Protein AF-A6WAA8-F1 (afdb_monomer)

Nearest PDB structures (foldseek):
  5yy9-assembly2_B  TM=5.375E-01  e=6.829E-02  Homo sapiens
  6my0-assembly2_B  TM=6.129E-01  e=1.528E-01  Homo sapiens
  7qfz-assembly1_A  TM=5.905E-01  e=2.715E-01  Escherichia fergusonii ATCC 35469
  7qfz-assembly4_G  TM=6.110E-01  e=4.301E-01  Escherichia fergusonii ATCC 35469
  7qfz-assembly4_H  TM=5.873E-01  e=8.096E-01  Escherichia fergusonii ATCC 35469

Sequence (109 aa):
MGLSAALSEWLGERSGTFLMPADPRSGHPHRTSRRRRTRLNADSLSREHLGSRVRITRQYGYGPHSVLGELKRIAHGQETTGLDLNVLGEDLHVEVEADDEVEVLTSGG

Radius of gyration: 24.84 Å; Cα contacts (8 Å, |Δi|>4): 161; chains: 1; bounding box: 45×42×61 Å

Secondary structure (DSSP, 8-state):
-----------------------S-------------EEEEGGG--GGGTTSEEEES--TTS-SPPEEEEEEEEEE-SSEEEEEEEETTEEEEEEEETT-EEEEE----

pLDDT: mean 70.34, std 18.26, range [35.78, 93.44]

Solvent-accessible surface area (backbone atoms only — not comparable to full-atom values): 7080 Å² total; per-residue (Å²): 140,79,84,89,83,80,94,85,77,85,83,86,83,80,82,88,81,88,78,76,83,74,72,89,79,73,79,65,78,78,86,66,94,67,77,90,61,53,73,37,38,40,70,69,64,52,82,87,51,51,72,29,37,35,35,36,72,58,47,88,88,76,58,98,66,62,50,65,25,31,28,71,45,78,45,83,58,96,65,36,24,38,33,35,23,39,38,97,87,41,81,43,80,43,66,31,48,35,79,30,54,30,38,40,46,64,81,74,127

Foldseek 3Di:
DDDDDDDDDDDPDDDDDDDDPPPPPPPPPPPDPDDPWDKDFLLRDDPVLQQWWKWFCDAPPDDRDIDTFGFHDWDDDPFWIWTFGQDPNDTDIGIHGRRGIMITDGPDD

Structure (mmCIF, N/CA/C/O backbone):
data_AF-A6WAA8-F1
#
_entry.id   AF-A6WAA8-F1
#
loop_
_atom_site.group_PDB
_atom_site.id
_atom_site.type_symbol
_atom_site.label_atom_id
_atom_site.label_alt_id
_atom_site.label_comp_id
_atom_site.label_asym_id
_atom_site.label_entity_id
_atom_site.label_seq_id
_atom_site.pdbx_PDB_ins_code
_atom_site.Cartn_x
_atom_site.Cartn_y
_atom_site.Cartn_z
_atom_site.occupancy
_atom_site.B_iso_or_equiv
_atom_site.auth_seq_id
_atom_site.auth_comp_id
_atom_site.auth_asym_id
_atom_site.auth_atom_id
_atom_site.pdbx_PDB_model_num
ATOM 1 N N . MET A 1 1 ? 33.490 -12.103 -44.998 1.00 39.94 1 MET A N 1
ATOM 2 C CA . MET A 1 1 ? 33.738 -11.235 -46.172 1.00 39.94 1 MET A CA 1
ATOM 3 C C . MET A 1 1 ? 32.367 -10.796 -46.681 1.00 39.94 1 MET A C 1
ATOM 5 O O . MET A 1 1 ? 31.595 -11.694 -46.967 1.00 39.94 1 MET A O 1
ATOM 9 N N . GLY A 1 2 ? 31.923 -9.538 -46.737 1.00 51.91 2 GLY A N 1
ATOM 10 C CA . GLY A 1 2 ? 32.384 -8.218 -46.261 1.00 51.91 2 GLY A CA 1
ATOM 11 C C . GLY A 1 2 ? 31.119 -7.392 -45.912 1.00 51.91 2 GLY A C 1
ATOM 12 O O . GLY A 1 2 ? 30.052 -7.681 -46.440 1.00 51.91 2 GLY A O 1
ATOM 13 N N . LEU A 1 3 ? 31.082 -6.601 -44.837 1.00 47.66 3 LEU A N 1
ATOM 14 C CA . LEU A 1 3 ? 31.589 -5.224 -44.697 1.00 47.66 3 LEU A CA 1
ATOM 15 C C . LEU A 1 3 ? 31.055 -4.220 -45.742 1.00 47.66 3 LEU A C 1
ATOM 17 O O . LEU A 1 3 ? 31.475 -4.255 -46.890 1.00 47.66 3 LEU A O 1
ATOM 21 N N . SER A 1 4 ? 30.233 -3.292 -45.228 1.00 51.69 4 SER A N 1
ATOM 22 C CA . SER A 1 4 ? 30.170 -1.840 -45.495 1.00 51.69 4 SER A CA 1
ATOM 23 C C . SER A 1 4 ? 29.903 -1.286 -46.897 1.00 51.69 4 SER A C 1
ATOM 25 O O . SER A 1 4 ? 30.646 -1.554 -47.830 1.00 51.69 4 SER A O 1
ATO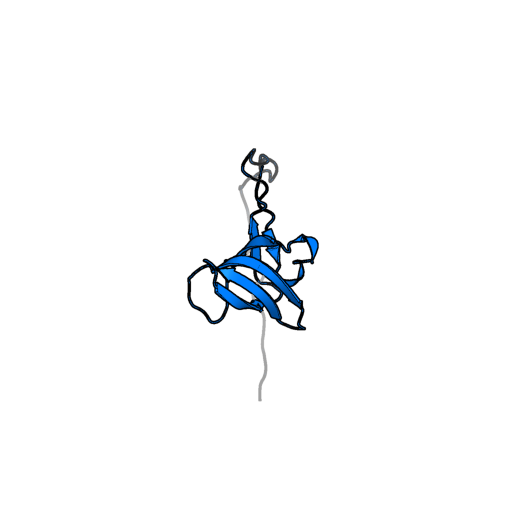M 27 N N . ALA A 1 5 ? 28.964 -0.330 -46.960 1.00 51.97 5 ALA A N 1
ATOM 28 C CA . ALA A 1 5 ? 29.184 1.084 -47.339 1.00 51.97 5 ALA A CA 1
ATOM 29 C C . ALA A 1 5 ? 27.806 1.787 -47.423 1.00 51.97 5 ALA A C 1
ATOM 31 O O . ALA A 1 5 ? 26.924 1.318 -48.128 1.00 51.97 5 ALA A O 1
ATOM 32 N N . ALA A 1 6 ? 27.508 2.750 -46.545 1.00 52.44 6 ALA A N 1
ATOM 33 C CA . ALA A 1 6 ? 27.772 4.192 -46.709 1.00 52.44 6 ALA A CA 1
ATOM 34 C C . ALA A 1 6 ? 26.527 4.910 -47.284 1.00 52.44 6 ALA A C 1
ATOM 36 O O . ALA A 1 6 ? 26.051 4.585 -48.361 1.00 52.44 6 ALA A O 1
ATOM 37 N N . LEU A 1 7 ? 25.868 5.763 -46.491 1.00 59.50 7 LEU A N 1
ATOM 38 C CA . LEU A 1 7 ? 26.078 7.220 -46.528 1.00 59.50 7 LEU A CA 1
ATOM 39 C C . LEU A 1 7 ? 25.890 7.785 -47.938 1.00 59.50 7 LEU A C 1
ATOM 41 O O . LEU A 1 7 ? 26.856 7.865 -48.690 1.00 59.50 7 LEU A O 1
ATOM 45 N N . SER A 1 8 ? 24.681 8.239 -48.264 1.00 47.19 8 SER A N 1
ATOM 46 C CA . SER A 1 8 ? 24.479 9.315 -49.239 1.00 47.19 8 SER A CA 1
ATOM 47 C C . SER A 1 8 ? 23.140 10.012 -48.991 1.00 47.19 8 SER A C 1
ATOM 49 O O . SER A 1 8 ? 22.122 9.357 -48.806 1.00 47.19 8 SER A O 1
ATOM 51 N N . GLU A 1 9 ? 23.208 11.345 -48.989 1.00 47.28 9 GLU A N 1
ATOM 52 C CA . GLU A 1 9 ? 22.102 12.309 -49.107 1.00 47.28 9 GLU A CA 1
ATOM 53 C C . GLU A 1 9 ? 21.496 12.885 -47.814 1.00 47.28 9 GLU A C 1
ATOM 55 O O . GLU A 1 9 ? 20.293 13.035 -47.619 1.00 47.28 9 GLU A O 1
ATOM 60 N N . TRP A 1 10 ? 22.408 13.362 -46.965 1.00 55.66 10 TRP A N 1
ATOM 61 C CA . TRP A 1 10 ? 22.347 14.757 -46.512 1.00 55.66 10 TRP A CA 1
ATOM 62 C C . TRP A 1 10 ? 22.236 15.714 -47.726 1.00 55.66 10 TRP A C 1
ATOM 64 O O . TRP A 1 10 ? 22.849 15.445 -48.754 1.00 55.66 10 TRP A O 1
ATOM 74 N N . LEU A 1 11 ? 21.513 16.833 -47.565 1.00 57.72 11 LEU A N 1
ATOM 75 C CA . LEU A 1 11 ? 21.220 17.919 -48.534 1.00 57.72 11 LEU A CA 1
ATOM 76 C C . LEU A 1 11 ? 19.991 17.777 -49.448 1.00 57.72 11 LEU A C 1
ATOM 78 O O . LEU A 1 11 ? 20.068 17.879 -50.667 1.00 57.72 11 LEU A O 1
ATOM 82 N N . GLY A 1 12 ? 18.817 17.748 -48.821 1.00 51.09 12 GLY A N 1
ATOM 83 C CA . GLY A 1 12 ? 17.607 18.379 -49.363 1.00 51.09 12 GLY A CA 1
ATOM 84 C C . GLY A 1 12 ? 17.348 19.729 -48.688 1.00 51.09 12 GLY A C 1
ATOM 85 O O . GLY A 1 12 ? 16.313 19.937 -48.066 1.00 51.09 12 GLY A O 1
ATOM 86 N N . GLU A 1 13 ? 18.336 20.618 -48.718 1.00 48.00 13 GLU A N 1
ATOM 87 C CA . GLU A 1 13 ? 18.246 21.987 -48.216 1.00 48.00 13 GLU A CA 1
ATOM 88 C C . GLU A 1 13 ? 17.378 22.820 -49.174 1.00 48.00 13 GLU A C 1
ATOM 90 O O . GLU A 1 13 ? 1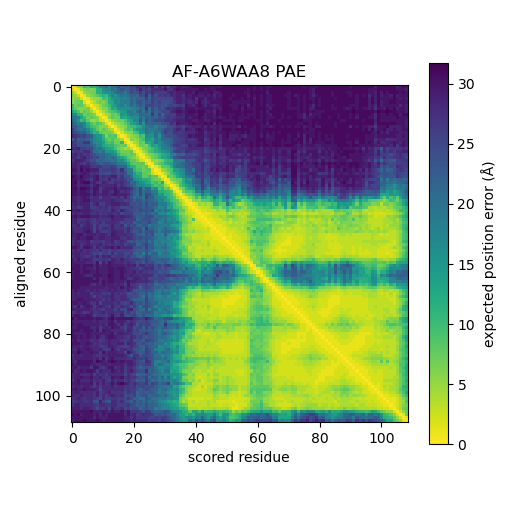7.834 23.118 -50.275 1.00 48.00 13 GLU A O 1
ATOM 95 N N . ARG A 1 14 ? 16.148 23.204 -48.782 1.00 48.66 14 ARG A N 1
ATOM 96 C CA . ARG A 1 14 ? 15.645 24.582 -48.983 1.00 48.66 14 ARG A CA 1
ATOM 97 C C . ARG A 1 14 ? 14.217 24.864 -48.498 1.00 48.66 14 ARG A C 1
ATOM 99 O O . ARG A 1 14 ? 13.262 24.189 -48.858 1.00 48.66 14 ARG A O 1
ATOM 106 N N . SER A 1 15 ? 14.138 26.028 -47.850 1.00 46.78 15 SER A N 1
ATOM 107 C CA . SER A 1 15 ? 13.038 27.004 -47.861 1.00 46.78 15 SER A CA 1
ATOM 108 C C . SER A 1 15 ? 11.823 26.707 -46.983 1.00 46.78 15 SER A C 1
ATOM 110 O O . SER A 1 15 ? 10.944 25.922 -47.314 1.00 46.78 15 SER A O 1
ATOM 112 N N . GLY A 1 16 ? 11.785 27.407 -45.847 1.00 54.41 16 GLY A N 1
ATOM 113 C CA . GLY A 1 16 ? 10.761 27.268 -44.825 1.00 54.41 16 GLY A CA 1
ATOM 114 C C . GLY A 1 16 ? 9.453 28.001 -45.096 1.00 54.41 16 GLY A C 1
ATOM 115 O O . GLY A 1 16 ? 9.305 28.746 -46.058 1.00 54.41 16 GLY A O 1
ATOM 116 N N . THR A 1 17 ? 8.521 27.832 -44.165 1.00 56.91 17 THR A N 1
ATOM 117 C CA . THR A 1 17 ? 7.868 28.926 -43.434 1.00 56.91 17 THR A CA 1
ATOM 118 C C . THR A 1 17 ? 6.963 28.349 -42.347 1.00 56.91 17 THR A C 1
ATOM 120 O O . THR A 1 17 ? 6.300 27.341 -42.547 1.00 56.91 17 THR A O 1
ATOM 123 N N . PHE A 1 18 ? 6.942 29.056 -41.215 1.00 54.31 18 PHE A N 1
ATOM 124 C CA . PHE A 1 18 ? 5.849 29.119 -40.245 1.00 54.31 18 PHE A CA 1
ATOM 125 C C . PHE A 1 18 ? 5.414 27.826 -39.546 1.00 54.31 18 PHE A C 1
ATOM 127 O O . PHE A 1 18 ? 4.501 27.151 -39.995 1.00 54.31 18 PHE A O 1
ATOM 134 N N . LEU A 1 19 ? 5.902 27.632 -38.320 1.00 47.22 19 LEU A N 1
ATOM 135 C CA . LEU A 1 19 ? 4.999 27.512 -37.175 1.00 47.22 19 LEU A CA 1
ATOM 136 C C . LEU A 1 19 ? 5.610 28.291 -36.007 1.00 47.22 19 LEU A C 1
ATOM 138 O O . LEU A 1 19 ? 6.799 28.182 -35.717 1.00 47.22 19 LEU A O 1
ATOM 142 N N . MET A 1 20 ? 4.786 29.151 -35.419 1.00 56.03 20 MET A N 1
ATOM 143 C CA . MET A 1 20 ? 5.085 29.986 -34.260 1.00 56.03 20 MET A CA 1
ATOM 144 C C . MET A 1 20 ? 5.801 29.184 -33.160 1.00 56.03 20 MET A C 1
ATOM 146 O O . MET A 1 20 ? 5.428 28.028 -32.933 1.00 56.03 20 MET A O 1
ATOM 150 N N . PRO A 1 21 ? 6.745 29.773 -32.399 1.00 46.97 21 PRO A N 1
ATOM 151 C CA . PRO A 1 21 ? 6.971 29.283 -31.054 1.00 46.97 21 PRO A CA 1
ATOM 152 C C . PRO A 1 21 ? 5.643 29.469 -30.321 1.00 46.97 21 PRO A C 1
ATOM 154 O O . PRO A 1 21 ? 5.247 30.588 -30.007 1.00 46.97 21 PRO A O 1
ATOM 157 N N . ALA A 1 22 ? 4.907 28.380 -30.109 1.00 53.06 22 ALA A N 1
ATOM 158 C CA . ALA A 1 22 ? 3.934 28.363 -29.039 1.00 53.06 22 ALA A CA 1
ATOM 159 C C . ALA A 1 22 ? 4.738 28.661 -27.772 1.00 53.06 22 ALA A C 1
ATOM 161 O O . ALA A 1 22 ? 5.565 27.847 -27.358 1.00 53.06 22 ALA A O 1
ATOM 162 N N . ASP A 1 23 ? 4.572 29.865 -27.229 1.00 50.72 23 ASP A N 1
ATOM 163 C CA . ASP A 1 23 ? 5.097 30.244 -25.929 1.00 50.72 23 ASP A CA 1
ATOM 164 C C . ASP A 1 23 ? 4.822 29.100 -24.939 1.00 50.72 23 ASP A C 1
ATOM 166 O O . ASP A 1 23 ? 3.657 28.828 -24.638 1.00 50.72 23 ASP A O 1
ATOM 170 N N . PRO A 1 24 ? 5.833 28.422 -24.360 1.00 49.97 24 PRO A N 1
ATOM 171 C CA . PRO A 1 24 ? 5.593 27.388 -23.353 1.00 49.97 24 PRO A CA 1
ATOM 172 C C . PRO A 1 24 ? 5.240 28.009 -21.989 1.00 49.97 24 PRO A C 1
ATOM 174 O O . PRO A 1 24 ? 5.488 27.429 -20.934 1.00 49.97 24 PRO A O 1
ATOM 177 N N . ARG A 1 25 ? 4.691 29.227 -21.977 1.00 53.06 25 ARG A N 1
ATOM 178 C CA . ARG A 1 25 ? 4.453 30.032 -20.779 1.00 53.06 25 ARG A CA 1
ATOM 179 C C . ARG A 1 25 ? 2.993 30.445 -20.654 1.00 53.06 25 ARG A C 1
ATOM 181 O O . ARG A 1 25 ? 2.678 31.615 -20.491 1.00 53.06 25 ARG A O 1
ATOM 188 N N . SER A 1 26 ? 2.104 29.460 -20.638 1.00 54.88 26 SER A N 1
ATOM 189 C CA . SER A 1 26 ? 0.824 29.578 -19.926 1.00 54.88 26 SER A CA 1
ATOM 190 C C . SER A 1 26 ? 0.253 28.213 -19.538 1.00 54.88 26 SER A C 1
ATOM 192 O O . SER A 1 26 ? -0.941 27.950 -19.628 1.00 54.88 26 SER A O 1
ATOM 194 N N . GLY A 1 27 ? 1.094 27.335 -18.992 1.00 43.16 27 GLY A N 1
ATOM 195 C CA . GLY A 1 27 ? 0.583 26.324 -18.074 1.00 43.16 27 GLY A CA 1
ATOM 196 C C . GLY A 1 27 ? 0.184 27.017 -16.776 1.00 43.16 27 GLY A C 1
ATOM 197 O O . GLY A 1 27 ? 0.948 26.989 -15.816 1.00 43.16 27 GLY A O 1
ATOM 198 N N . HIS A 1 28 ? -0.960 27.707 -16.766 1.00 38.09 28 HIS A N 1
ATOM 199 C CA . HIS A 1 28 ? -1.610 28.165 -15.543 1.00 38.09 28 HIS A CA 1
ATOM 200 C C . HIS A 1 28 ? -1.447 27.079 -14.472 1.00 38.09 28 HIS A C 1
ATOM 202 O O . HIS A 1 28 ? -1.830 25.937 -14.745 1.00 38.09 28 HIS A O 1
ATOM 208 N N . PRO A 1 29 ? -0.902 27.377 -13.276 1.00 46.88 29 PRO A N 1
ATOM 209 C CA . PRO A 1 29 ? -0.982 26.426 -12.185 1.00 46.88 29 PRO A CA 1
ATOM 210 C C . PRO A 1 29 ? -2.466 26.142 -12.002 1.00 46.88 29 PRO A C 1
ATOM 212 O O . PRO A 1 29 ? -3.244 27.040 -11.670 1.00 46.88 29 PRO A O 1
ATOM 215 N N . HIS A 1 30 ? -2.867 24.915 -12.322 1.00 42.59 30 HIS A N 1
ATOM 216 C CA . HIS A 1 30 ? -4.225 24.460 -12.137 1.00 42.59 30 HIS A CA 1
ATOM 217 C C . HIS A 1 30 ? -4.516 24.635 -10.650 1.00 42.59 30 HIS A C 1
ATOM 219 O O . HIS A 1 30 ? -4.015 23.893 -9.803 1.00 42.59 30 HIS A O 1
ATOM 225 N N . ARG A 1 31 ? -5.260 25.693 -10.316 1.00 47.25 31 ARG A N 1
ATOM 226 C CA . ARG A 1 31 ? -5.833 25.867 -8.990 1.00 47.25 31 ARG A CA 1
ATOM 227 C C . ARG A 1 31 ? -6.787 24.701 -8.787 1.00 47.25 31 ARG A C 1
ATOM 229 O O . ARG A 1 31 ? -7.960 24.771 -9.131 1.00 47.25 31 ARG A O 1
ATOM 236 N N . THR A 1 32 ? -6.276 23.637 -8.191 1.00 43.22 32 THR A N 1
ATOM 237 C CA . THR A 1 32 ? -7.082 22.623 -7.529 1.00 43.22 32 THR A CA 1
ATOM 238 C C . THR A 1 32 ? -6.778 22.654 -6.050 1.00 43.22 32 THR A C 1
ATOM 240 O O . THR A 1 32 ? -5.880 21.977 -5.564 1.00 43.22 32 THR A O 1
ATOM 243 N N . SER A 1 33 ? -7.593 23.402 -5.315 1.00 49.31 33 SER A N 1
ATOM 244 C CA . SER A 1 33 ? -7.893 23.059 -3.929 1.00 49.31 33 SER A CA 1
ATOM 245 C C . SER A 1 33 ? -8.622 21.707 -3.924 1.00 49.31 33 SER A C 1
ATOM 247 O O . SER A 1 33 ? -9.832 21.666 -4.120 1.00 49.31 33 SER A O 1
ATOM 249 N N . ARG A 1 34 ? -7.912 20.582 -3.773 1.00 46.06 34 ARG A N 1
ATOM 250 C CA . ARG A 1 34 ? -8.507 19.236 -3.620 1.00 46.06 34 ARG A CA 1
ATOM 251 C C . ARG A 1 34 ? -7.544 18.341 -2.838 1.00 46.06 34 ARG A C 1
ATOM 253 O O . ARG A 1 34 ? -6.521 17.970 -3.385 1.00 46.06 34 ARG A O 1
ATOM 260 N N . ARG A 1 35 ? -7.895 18.056 -1.571 1.00 45.81 35 ARG A N 1
ATOM 261 C CA . ARG A 1 35 ? -7.307 17.096 -0.602 1.00 45.81 35 ARG A CA 1
ATOM 262 C C . ARG A 1 35 ? -5.807 16.793 -0.758 1.00 45.81 35 ARG A C 1
ATOM 264 O O . ARG A 1 35 ? -5.417 16.124 -1.704 1.00 45.81 35 ARG A O 1
ATOM 271 N N . ARG A 1 36 ? -5.010 17.167 0.255 1.00 49.44 36 ARG A N 1
ATOM 272 C CA . ARG A 1 36 ? -3.634 16.686 0.497 1.00 49.44 36 ARG A CA 1
ATOM 273 C C . ARG A 1 36 ? -3.583 15.145 0.464 1.00 49.44 36 ARG A C 1
ATOM 275 O O . ARG A 1 36 ? -3.733 14.502 1.491 1.00 49.44 36 ARG A O 1
ATOM 282 N N . ARG A 1 37 ? -3.443 14.554 -0.718 1.00 65.25 37 ARG A N 1
ATOM 283 C CA . ARG A 1 37 ? -3.113 13.143 -0.924 1.00 65.25 37 ARG A CA 1
ATOM 284 C C . ARG A 1 37 ? -1.651 13.128 -1.315 1.00 65.25 37 ARG A C 1
ATOM 286 O O . ARG A 1 37 ? -1.307 13.585 -2.403 1.00 65.25 37 ARG A O 1
ATOM 293 N N . THR A 1 38 ? -0.800 12.703 -0.394 1.00 70.75 38 THR A N 1
ATOM 294 C CA . THR A 1 38 ? 0.629 12.583 -0.662 1.00 70.75 38 THR A CA 1
ATOM 295 C C . THR A 1 38 ? 0.831 11.249 -1.368 1.00 70.75 38 THR A C 1
ATOM 297 O O . THR A 1 38 ? 0.609 10.192 -0.778 1.00 70.75 38 THR A O 1
ATOM 300 N N . ARG A 1 39 ? 1.163 11.307 -2.659 1.00 71.44 39 ARG A N 1
ATOM 301 C CA . ARG A 1 39 ? 1.628 10.139 -3.409 1.00 71.44 39 ARG A CA 1
ATOM 302 C C . ARG A 1 39 ? 3.103 9.959 -3.108 1.00 71.44 39 ARG A C 1
ATOM 304 O O . ARG A 1 39 ? 3.856 10.926 -3.219 1.00 71.44 39 ARG A O 1
ATOM 311 N 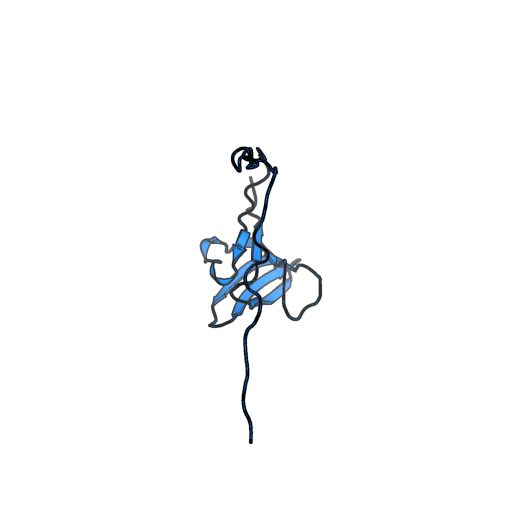N . LEU A 1 40 ? 3.475 8.762 -2.689 1.00 80.62 40 LEU A N 1
ATOM 312 C CA . LEU A 1 40 ? 4.835 8.401 -2.321 1.00 80.62 40 LEU A CA 1
ATOM 313 C C . LEU A 1 40 ? 5.194 7.105 -3.033 1.00 80.62 40 LEU A C 1
ATOM 315 O O . LEU A 1 40 ? 4.320 6.284 -3.292 1.00 80.62 40 LEU A O 1
ATOM 319 N N . ASN A 1 41 ? 6.472 6.917 -3.322 1.00 81.69 41 ASN A N 1
ATOM 320 C CA . ASN A 1 41 ? 6.968 5.607 -3.719 1.00 81.69 41 ASN A CA 1
ATOM 321 C C . ASN A 1 41 ? 6.999 4.681 -2.492 1.00 81.69 41 ASN A C 1
ATOM 323 O O . ASN A 1 41 ? 7.056 5.159 -1.352 1.00 81.69 41 ASN A O 1
ATOM 327 N N . ALA A 1 42 ? 6.960 3.367 -2.705 1.00 79.19 42 ALA A N 1
ATOM 328 C CA . ALA A 1 42 ? 6.987 2.390 -1.621 1.00 79.19 42 ALA A CA 1
ATOM 329 C C . ALA A 1 42 ? 8.259 2.501 -0.761 1.00 79.19 42 ALA A C 1
ATOM 331 O O . ALA A 1 42 ? 8.182 2.427 0.466 1.00 79.19 42 ALA A O 1
ATOM 332 N N . ASP A 1 43 ? 9.409 2.771 -1.383 1.00 82.88 43 ASP A N 1
ATOM 333 C CA . ASP A 1 43 ? 10.685 3.021 -0.696 1.00 82.88 43 ASP A CA 1
ATOM 334 C C . ASP A 1 43 ? 10.680 4.287 0.181 1.00 82.88 43 ASP A C 1
ATOM 336 O O . ASP A 1 43 ? 11.435 4.403 1.146 1.00 82.88 43 ASP A O 1
ATOM 340 N N . SER A 1 44 ? 9.788 5.223 -0.131 1.00 85.00 44 SER A N 1
ATOM 341 C CA . SER A 1 44 ? 9.631 6.502 0.548 1.00 85.00 44 SER A CA 1
ATOM 342 C C . SER A 1 44 ? 8.669 6.405 1.740 1.00 85.00 44 SER A C 1
ATOM 344 O O . SER A 1 44 ? 8.509 7.370 2.493 1.00 85.00 44 SER A O 1
ATOM 346 N N . LEU A 1 45 ? 8.021 5.250 1.945 1.00 82.88 45 LEU A N 1
ATOM 347 C CA . LEU A 1 45 ? 7.174 4.999 3.108 1.00 82.88 45 LEU A CA 1
ATOM 348 C C . LEU A 1 45 ? 8.026 4.870 4.367 1.00 82.88 45 LEU A C 1
ATOM 350 O O . LEU A 1 45 ? 8.695 3.874 4.601 1.00 82.88 45 LEU A O 1
ATOM 354 N N . SER A 1 46 ? 7.944 5.876 5.229 1.00 86.94 46 SER A N 1
ATOM 355 C CA . SER A 1 46 ? 8.586 5.849 6.540 1.00 86.94 46 SER A CA 1
ATOM 356 C C . SER A 1 46 ? 7.618 5.454 7.665 1.00 86.94 46 SER A C 1
ATOM 358 O O . SER A 1 46 ? 6.395 5.412 7.492 1.00 86.94 46 SER A O 1
ATOM 360 N N . ARG A 1 47 ? 8.167 5.244 8.869 1.00 85.69 47 ARG A N 1
ATOM 361 C CA . ARG A 1 47 ? 7.400 4.968 10.096 1.00 85.69 47 ARG A CA 1
ATOM 362 C C . ARG A 1 47 ? 6.369 6.050 10.447 1.00 85.69 47 ARG A C 1
ATOM 364 O O . ARG A 1 47 ? 5.451 5.763 11.207 1.00 85.69 47 ARG A O 1
ATOM 371 N N . GLU A 1 48 ? 6.496 7.265 9.916 1.00 87.75 48 GLU A N 1
ATOM 372 C CA . GLU A 1 48 ? 5.510 8.336 10.130 1.00 87.75 48 GLU A CA 1
ATOM 373 C C . GLU A 1 48 ? 4.141 8.018 9.505 1.00 87.75 48 GLU A C 1
ATOM 375 O O . GLU A 1 48 ? 3.125 8.571 9.915 1.00 87.75 48 GLU A O 1
ATOM 380 N N . HIS A 1 49 ? 4.109 7.098 8.537 1.00 87.75 49 HIS A N 1
ATOM 381 C CA . HIS A 1 49 ? 2.900 6.692 7.828 1.00 87.75 49 HIS A CA 1
ATOM 382 C C . HIS A 1 49 ? 2.177 5.517 8.501 1.00 87.75 49 HIS A C 1
ATOM 384 O O . HIS A 1 49 ? 1.088 5.145 8.063 1.00 87.75 49 HIS A O 1
ATOM 390 N N . LEU A 1 50 ? 2.740 4.928 9.562 1.00 89.31 50 LEU A N 1
ATOM 391 C CA . LEU A 1 50 ? 2.075 3.860 10.312 1.00 89.31 50 LEU A CA 1
ATOM 392 C C . LEU A 1 50 ? 0.760 4.372 10.921 1.00 89.31 50 LEU A C 1
ATOM 394 O O . LEU A 1 50 ? 0.673 5.495 11.411 1.00 89.31 50 LEU A O 1
ATOM 398 N N . GLY A 1 51 ? -0.283 3.551 10.857 1.00 87.88 51 GLY A N 1
ATOM 399 C CA . GLY A 1 51 ? -1.656 3.904 11.218 1.00 87.88 51 GLY A CA 1
ATOM 400 C C . GLY A 1 51 ? -2.399 4.716 10.152 1.00 87.88 51 GLY A C 1
ATOM 401 O O . GLY A 1 51 ? -3.606 4.932 10.274 1.00 87.88 51 GLY A O 1
ATOM 402 N N . SER A 1 52 ? -1.726 5.159 9.084 1.00 88.75 52 SER A N 1
ATOM 403 C CA . SER A 1 52 ? -2.404 5.813 7.963 1.00 88.75 52 SER A CA 1
ATOM 404 C C . SER A 1 52 ? -3.110 4.787 7.089 1.00 88.75 52 SER A C 1
ATOM 406 O O . SER A 1 52 ? -2.646 3.660 6.909 1.00 88.75 52 SER A O 1
ATOM 408 N N . ARG A 1 53 ? -4.225 5.193 6.479 1.00 89.75 53 ARG A N 1
ATOM 409 C CA . ARG A 1 53 ? -4.840 4.394 5.420 1.00 89.75 53 ARG A CA 1
ATOM 410 C C . ARG A 1 53 ? -4.016 4.563 4.154 1.00 89.75 53 ARG A C 1
ATOM 412 O O . ARG A 1 53 ? -3.787 5.687 3.720 1.00 89.75 53 ARG A O 1
ATOM 419 N N . VAL A 1 54 ? -3.596 3.463 3.556 1.00 88.44 54 VAL A N 1
ATOM 420 C CA . VAL A 1 54 ? -2.817 3.456 2.320 1.00 88.44 54 VAL A CA 1
ATOM 421 C C . VAL A 1 54 ? -3.571 2.713 1.238 1.00 88.44 54 VAL A C 1
ATOM 423 O O . VAL A 1 54 ? -4.268 1.729 1.502 1.00 88.44 54 VAL A O 1
ATOM 426 N N . ARG A 1 55 ? -3.454 3.212 0.013 1.00 87.12 55 ARG A N 1
ATOM 427 C CA . ARG A 1 55 ? -3.938 2.542 -1.184 1.00 87.12 55 ARG A CA 1
ATOM 428 C C . ARG A 1 55 ? -2.749 2.214 -2.069 1.00 87.12 55 ARG A C 1
ATOM 430 O O . ARG A 1 55 ? -2.049 3.113 -2.524 1.00 87.12 55 ARG A O 1
ATOM 437 N N . ILE A 1 56 ? -2.594 0.934 -2.361 1.00 83.31 56 ILE A N 1
ATOM 438 C CA . ILE A 1 56 ? -1.608 0.421 -3.305 1.00 83.31 56 ILE A CA 1
ATOM 439 C C . ILE A 1 56 ? -2.287 0.383 -4.676 1.00 83.31 56 ILE A C 1
ATOM 441 O O . ILE A 1 56 ? -3.303 -0.294 -4.854 1.00 83.31 56 ILE A O 1
ATOM 445 N N . THR A 1 57 ? -1.819 1.197 -5.622 1.00 71.31 57 THR A N 1
ATOM 446 C CA . THR A 1 57 ? -2.434 1.357 -6.955 1.00 71.31 57 THR A CA 1
ATOM 447 C C . THR A 1 57 ? -1.874 0.397 -7.994 1.00 71.31 57 THR A C 1
ATOM 449 O O . THR A 1 57 ? -2.568 0.119 -8.975 1.00 71.31 57 THR A O 1
ATOM 452 N N . ARG A 1 58 ? -0.669 -0.129 -7.774 1.00 63.81 58 ARG A N 1
ATOM 453 C CA . ARG A 1 58 ? -0.061 -1.201 -8.559 1.00 63.81 58 ARG A CA 1
ATOM 454 C C . ARG A 1 58 ? 0.558 -2.214 -7.613 1.00 63.81 58 ARG A C 1
ATOM 456 O O . ARG A 1 58 ? 1.219 -1.839 -6.658 1.00 63.81 58 ARG A O 1
ATOM 463 N N . GLN A 1 59 ? 0.267 -3.480 -7.870 1.00 58.41 59 GLN A N 1
ATOM 464 C CA . GLN A 1 59 ? 0.915 -4.600 -7.217 1.00 58.41 59 GLN A CA 1
ATOM 465 C C . GLN A 1 59 ? 1.205 -5.625 -8.307 1.00 58.41 59 GLN A C 1
ATOM 467 O O . GLN A 1 59 ? 0.278 -6.192 -8.899 1.00 58.41 59 GLN A O 1
ATOM 472 N N . TYR A 1 60 ? 2.479 -5.860 -8.597 1.00 53.97 60 TYR A N 1
ATOM 473 C CA . TYR A 1 60 ? 2.864 -7.001 -9.415 1.00 53.97 60 TYR A CA 1
ATOM 474 C C . TYR A 1 60 ? 2.564 -8.285 -8.622 1.00 53.97 60 TYR A C 1
ATOM 476 O O . TYR A 1 60 ? 3.160 -8.544 -7.586 1.00 53.97 60 TYR A O 1
ATOM 484 N N . GLY A 1 61 ? 1.576 -9.069 -9.074 1.00 47.81 61 GLY A N 1
ATOM 485 C CA . GLY A 1 61 ? 1.305 -10.419 -8.551 1.00 47.81 61 GLY A CA 1
ATOM 486 C C . GLY A 1 61 ? -0.116 -10.717 -8.051 1.00 47.81 61 GLY A C 1
ATOM 487 O O . GLY A 1 61 ? -0.480 -11.887 -8.009 1.00 47.81 61 GLY A O 1
ATOM 488 N N . TYR A 1 62 ? -0.953 -9.715 -7.748 1.00 51.34 62 TYR A N 1
ATOM 489 C CA . TYR A 1 62 ? -2.291 -9.934 -7.142 1.00 51.34 62 TYR A CA 1
ATOM 490 C C . TYR A 1 62 ? -3.480 -9.407 -7.972 1.00 51.34 62 TYR A C 1
ATOM 492 O O . TYR A 1 62 ? -4.612 -9.313 -7.495 1.00 51.34 62 TYR A O 1
ATOM 500 N N . GLY A 1 63 ? -3.260 -9.141 -9.261 1.00 51.34 63 GLY A N 1
ATOM 501 C CA . GLY A 1 63 ? -4.313 -8.733 -10.196 1.00 51.34 63 GLY A CA 1
ATOM 502 C C . GLY A 1 63 ? -4.618 -7.226 -10.174 1.00 51.34 63 GLY A C 1
ATOM 503 O O . GLY A 1 63 ? -3.963 -6.458 -9.478 1.00 51.34 63 GLY A O 1
ATOM 504 N N . PRO A 1 64 ? -5.601 -6.759 -10.966 1.00 55.84 64 PRO A N 1
ATOM 505 C CA . PRO A 1 64 ? -5.838 -5.333 -11.238 1.00 55.84 64 PRO A CA 1
ATOM 506 C C . PRO A 1 64 ? -6.488 -4.558 -10.075 1.00 55.84 64 PRO A C 1
ATOM 508 O O . PRO A 1 64 ? -6.950 -3.430 -10.261 1.00 55.84 64 PRO A O 1
ATOM 511 N N . HIS A 1 65 ? -6.592 -5.161 -8.892 1.00 63.47 65 HIS A N 1
ATOM 512 C CA . HIS A 1 65 ? -7.335 -4.602 -7.772 1.00 63.47 65 HIS A CA 1
ATOM 513 C C . HIS A 1 65 ? -6.404 -3.831 -6.843 1.00 63.47 65 HIS A C 1
ATOM 515 O O . HIS A 1 65 ? -5.448 -4.371 -6.302 1.00 63.47 65 HIS A O 1
ATOM 521 N N . SER A 1 66 ? -6.707 -2.550 -6.637 1.00 76.25 66 SER A N 1
ATOM 522 C CA . SER A 1 66 ? -5.993 -1.739 -5.656 1.00 76.25 66 SER A CA 1
ATOM 523 C C . SER A 1 66 ? -6.293 -2.225 -4.239 1.00 76.25 66 SER A C 1
ATOM 525 O O . SER A 1 66 ? -7.466 -2.266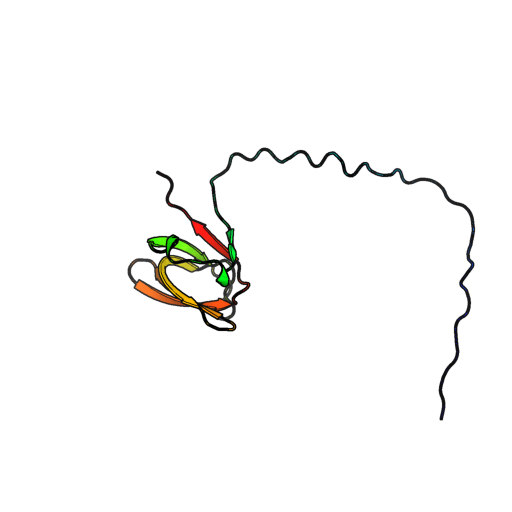 -3.855 1.00 76.25 66 SER A O 1
ATOM 527 N N . VAL A 1 67 ? -5.258 -2.521 -3.454 1.00 82.62 67 VAL A N 1
ATOM 528 C CA . VAL A 1 67 ? -5.395 -2.894 -2.039 1.00 82.62 67 VAL A CA 1
ATOM 529 C C . VAL A 1 67 ? -5.533 -1.625 -1.199 1.00 82.62 67 VAL A C 1
ATOM 531 O O . VAL A 1 67 ? -4.757 -0.682 -1.354 1.00 82.62 67 VAL A O 1
ATOM 534 N N . LEU A 1 68 ? -6.539 -1.582 -0.322 1.00 88.12 68 LEU A N 1
ATOM 535 C CA . LEU A 1 68 ? -6.794 -0.470 0.596 1.00 88.12 68 LEU A CA 1
ATOM 536 C C . LEU A 1 68 ? -6.820 -0.996 2.031 1.00 88.12 68 LEU A C 1
ATOM 538 O O . LEU A 1 68 ? -7.713 -1.764 2.382 1.00 88.12 68 LEU A O 1
ATOM 542 N N . GLY A 1 69 ? -5.903 -0.522 2.869 1.00 91.00 69 GLY A N 1
ATOM 543 C CA . GLY A 1 69 ? -5.797 -0.951 4.264 1.00 91.00 69 GLY A CA 1
ATOM 544 C C . GLY A 1 69 ? -5.151 0.096 5.161 1.00 91.00 69 GLY A C 1
ATOM 545 O O . GLY A 1 69 ? -4.681 1.130 4.692 1.00 91.00 69 GLY A O 1
ATOM 546 N N . GLU A 1 70 ? -5.165 -0.146 6.466 1.00 92.69 70 GLU A N 1
ATOM 547 C CA . GLU A 1 70 ? -4.397 0.633 7.439 1.00 92.69 70 GLU A CA 1
ATOM 548 C C . GLU A 1 70 ? -2.976 0.075 7.540 1.00 92.69 70 GLU A C 1
ATOM 550 O O . GLU A 1 70 ? -2.799 -1.110 7.803 1.00 92.69 70 GLU A O 1
ATOM 555 N N . LEU A 1 71 ? -1.960 0.914 7.358 1.00 91.00 71 LEU A N 1
ATOM 556 C CA . LEU A 1 71 ? -0.566 0.488 7.392 1.00 91.00 71 LEU A CA 1
ATOM 557 C C . LEU A 1 71 ? -0.116 0.187 8.829 1.00 91.00 71 LEU A C 1
ATOM 559 O O . LEU A 1 71 ? -0.049 1.088 9.660 1.00 91.00 71 LEU A O 1
ATOM 563 N N . LYS A 1 72 ? 0.225 -1.065 9.135 1.00 93.44 72 LYS A N 1
ATOM 564 C CA . LYS A 1 72 ? 0.668 -1.509 10.469 1.00 93.44 72 LYS A CA 1
ATOM 565 C C . LYS A 1 72 ? 2.1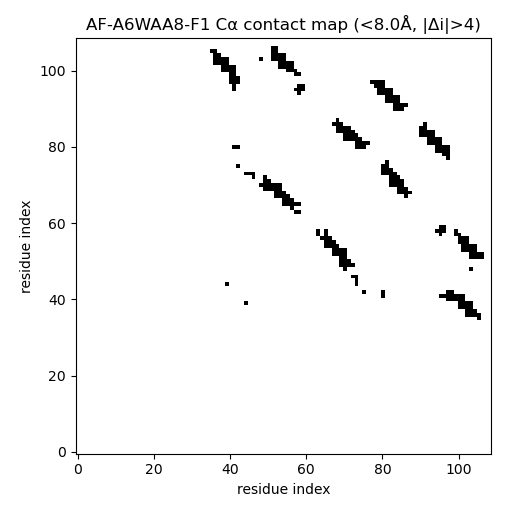81 -1.621 10.586 1.00 93.44 72 LYS A C 1
ATOM 567 O O . LYS A 1 72 ? 2.739 -1.293 11.635 1.00 93.44 72 LYS A O 1
ATOM 572 N N . ARG A 1 73 ? 2.853 -2.079 9.529 1.00 92.44 73 ARG A N 1
ATOM 573 C CA . ARG A 1 73 ? 4.309 -2.272 9.504 1.00 92.44 73 ARG A CA 1
ATOM 574 C C . ARG A 1 73 ? 4.862 -2.062 8.102 1.00 92.44 73 ARG A C 1
ATOM 576 O O . ARG A 1 73 ? 4.160 -2.273 7.119 1.00 92.44 73 ARG A O 1
ATOM 583 N N . ILE A 1 74 ? 6.132 -1.669 8.049 1.00 91.56 74 ILE A N 1
ATOM 584 C CA . ILE A 1 74 ? 6.912 -1.493 6.825 1.00 91.56 74 ILE A CA 1
ATOM 585 C C . ILE A 1 74 ? 8.228 -2.256 6.997 1.00 91.56 74 ILE A C 1
ATOM 587 O O . ILE A 1 74 ? 8.887 -2.123 8.035 1.00 91.56 74 ILE A O 1
ATOM 591 N N . ALA A 1 75 ? 8.604 -3.040 5.994 1.00 90.62 75 ALA A N 1
ATOM 592 C CA . ALA A 1 75 ? 9.871 -3.748 5.904 1.00 90.62 75 ALA A CA 1
ATOM 593 C C . ALA A 1 75 ? 10.523 -3.439 4.551 1.00 90.62 75 ALA A C 1
ATOM 595 O O . ALA A 1 75 ? 10.039 -3.877 3.514 1.00 90.62 75 ALA A O 1
ATOM 596 N N . HIS A 1 76 ? 11.620 -2.682 4.555 1.00 87.81 76 HIS A N 1
ATOM 597 C CA . HIS A 1 76 ? 12.348 -2.365 3.327 1.00 87.81 76 HIS A CA 1
ATOM 598 C C . HIS A 1 76 ? 13.322 -3.493 2.980 1.00 87.81 76 HIS A C 1
ATOM 600 O O . HIS A 1 76 ? 14.220 -3.807 3.766 1.00 87.81 76 HIS A O 1
ATOM 606 N N . GLY A 1 77 ? 13.131 -4.096 1.811 1.00 86.19 77 GLY A N 1
ATOM 607 C CA . GLY A 1 77 ? 14.098 -4.963 1.152 1.00 86.19 77 GLY A CA 1
ATOM 608 C C . GLY A 1 77 ? 14.993 -4.177 0.192 1.00 86.19 77 GLY A C 1
ATOM 609 O O . GLY A 1 77 ? 14.975 -2.948 0.162 1.00 86.19 77 GLY A O 1
ATOM 610 N N . GLN A 1 78 ? 15.809 -4.898 -0.581 1.00 82.06 78 GLN A N 1
ATOM 611 C CA . GLN A 1 78 ? 16.657 -4.283 -1.610 1.00 82.06 78 GLN A CA 1
ATOM 612 C C . GLN A 1 78 ? 15.879 -3.934 -2.884 1.00 82.06 78 GLN A C 1
ATOM 614 O O . GLN A 1 78 ? 16.156 -2.910 -3.496 1.00 82.06 78 GLN A O 1
ATOM 619 N N . GLU A 1 79 ? 14.918 -4.776 -3.266 1.00 85.56 79 GLU A N 1
ATOM 620 C CA . GLU A 1 79 ? 14.136 -4.632 -4.506 1.00 85.56 79 GLU A CA 1
ATOM 621 C C . GLU A 1 79 ? 12.642 -4.413 -4.218 1.00 85.56 79 GLU A C 1
ATOM 623 O O . GLU A 1 79 ? 11.944 -3.746 -4.978 1.00 85.56 79 GLU A O 1
ATOM 628 N N . THR A 1 80 ? 12.157 -4.922 -3.083 1.00 86.38 80 THR A N 1
ATOM 629 C CA . THR A 1 80 ? 10.754 -4.841 -2.674 1.00 86.38 80 THR A CA 1
ATOM 630 C C . THR A 1 80 ? 10.603 -4.190 -1.303 1.00 86.38 80 THR A C 1
ATOM 632 O O . THR A 1 80 ? 11.511 -4.206 -0.471 1.00 86.38 80 THR A O 1
ATOM 635 N N . THR A 1 81 ? 9.431 -3.616 -1.046 1.00 87.69 81 THR A N 1
ATOM 636 C CA . THR A 1 81 ? 9.000 -3.169 0.280 1.00 87.69 81 THR A CA 1
ATOM 637 C C . THR A 1 81 ? 7.809 -4.013 0.723 1.00 87.69 81 THR A C 1
ATOM 639 O O . THR A 1 81 ? 6.777 -4.053 0.057 1.00 87.69 81 THR A O 1
ATOM 642 N N . GLY A 1 82 ? 7.952 -4.687 1.861 1.00 89.44 82 GLY A N 1
ATOM 643 C CA . GLY A 1 82 ? 6.877 -5.412 2.527 1.00 89.44 82 GLY A CA 1
ATOM 644 C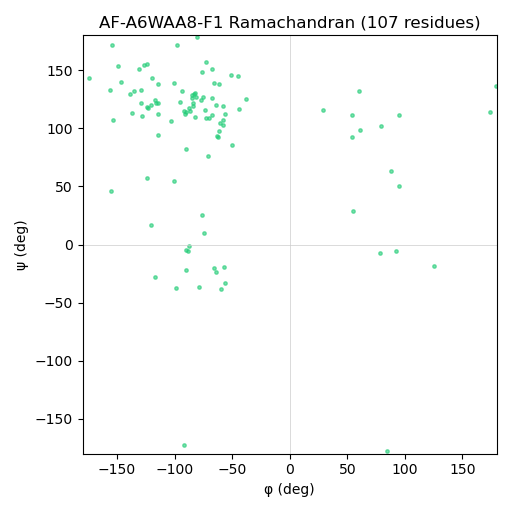 C . GLY A 1 82 ? 6.028 -4.471 3.379 1.00 89.44 82 GLY A C 1
ATOM 645 O O . GLY A 1 82 ? 6.548 -3.709 4.198 1.00 89.44 82 GLY A O 1
ATOM 646 N N . LEU A 1 83 ? 4.715 -4.535 3.204 1.00 89.38 83 LEU A N 1
ATOM 647 C CA . LEU A 1 83 ? 3.716 -3.721 3.881 1.00 89.38 83 LEU A CA 1
ATOM 648 C C . LEU A 1 83 ? 2.729 -4.643 4.598 1.00 89.38 83 LEU A C 1
ATOM 650 O O . LEU A 1 83 ? 2.005 -5.399 3.956 1.00 89.38 83 LEU A O 1
ATOM 654 N N . ASP A 1 84 ? 2.664 -4.550 5.925 1.00 92.19 84 ASP A N 1
ATOM 655 C CA . ASP A 1 84 ? 1.587 -5.192 6.685 1.00 92.19 84 ASP A CA 1
ATOM 656 C C . ASP A 1 84 ? 0.413 -4.218 6.749 1.00 92.19 84 ASP A C 1
ATOM 658 O O . ASP A 1 84 ? 0.532 -3.125 7.314 1.00 92.19 84 ASP A O 1
ATOM 662 N N . LEU A 1 85 ? -0.720 -4.606 6.174 1.00 91.25 85 LEU A N 1
ATOM 663 C CA . LEU A 1 85 ? -1.941 -3.816 6.112 1.00 91.25 85 LEU A CA 1
ATOM 664 C C . LEU A 1 85 ? -3.044 -4.482 6.923 1.00 91.25 85 LEU A C 1
ATOM 666 O O . LEU A 1 85 ? -3.265 -5.675 6.787 1.00 91.25 85 LEU A O 1
ATOM 670 N N . ASN A 1 86 ? -3.817 -3.712 7.680 1.00 92.00 86 ASN A N 1
ATOM 671 C CA . ASN A 1 86 ? -5.100 -4.186 8.180 1.00 92.00 86 ASN A CA 1
ATOM 672 C C . ASN A 1 86 ? -6.204 -3.822 7.177 1.00 92.00 86 ASN A C 1
ATOM 674 O O . ASN A 1 86 ? -6.502 -2.643 6.953 1.00 92.00 86 ASN A O 1
ATOM 678 N N . VAL A 1 87 ? -6.792 -4.831 6.544 1.00 88.94 87 VAL A N 1
ATOM 679 C CA . VAL A 1 87 ? -7.848 -4.714 5.539 1.00 88.94 87 VAL A CA 1
ATOM 680 C C . VAL A 1 87 ? -9.110 -5.345 6.114 1.00 88.94 87 VAL A C 1
ATOM 682 O O . VAL A 1 87 ? -9.172 -6.548 6.316 1.00 88.94 87 VAL A O 1
ATOM 685 N N . LEU A 1 88 ? -10.132 -4.529 6.392 1.00 87.31 88 LEU A N 1
ATOM 686 C CA . LEU A 1 88 ? -11.426 -4.994 6.926 1.00 87.31 88 LEU A CA 1
ATOM 687 C C . LEU A 1 88 ? -11.322 -5.822 8.228 1.00 87.31 88 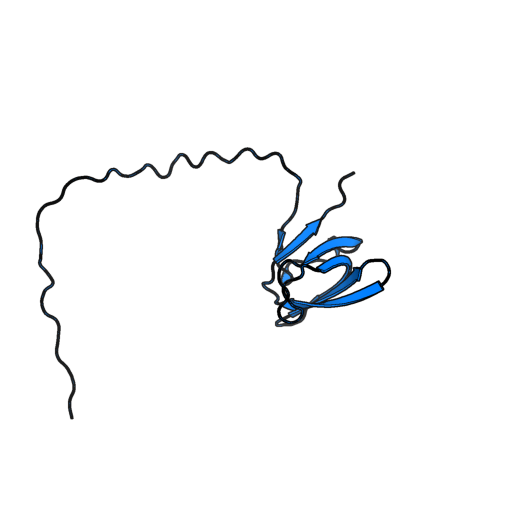LEU A C 1
ATOM 689 O O . LEU A 1 88 ? -12.192 -6.641 8.508 1.00 87.31 88 LEU A O 1
ATOM 693 N N . GLY A 1 89 ? -10.294 -5.572 9.045 1.00 89.50 89 GLY A N 1
ATOM 694 C CA . GLY A 1 89 ? -10.044 -6.308 10.286 1.00 89.50 89 GLY A CA 1
ATOM 695 C C . GLY A 1 89 ? -9.105 -7.504 10.129 1.00 89.50 89 GLY A C 1
ATOM 696 O O . GLY A 1 89 ? -8.711 -8.074 11.142 1.00 89.50 89 GLY A O 1
ATOM 697 N N . GLU A 1 90 ? -8.697 -7.842 8.907 1.00 91.19 90 GLU A N 1
ATOM 698 C CA . GLU A 1 90 ? -7.726 -8.899 8.628 1.00 91.19 90 GLU A CA 1
ATOM 699 C C . GLU A 1 90 ? -6.342 -8.311 8.352 1.00 91.19 90 GLU A C 1
ATOM 701 O O . GLU A 1 90 ? -6.214 -7.297 7.665 1.00 91.19 90 GLU A O 1
ATOM 706 N N . ASP A 1 91 ? -5.299 -8.948 8.881 1.00 90.75 91 ASP A N 1
ATOM 707 C CA . ASP A 1 91 ? -3.922 -8.560 8.589 1.00 90.75 91 ASP A CA 1
ATOM 708 C C . ASP A 1 91 ? -3.468 -9.214 7.278 1.00 90.75 91 ASP A C 1
ATOM 710 O O . ASP A 1 91 ? -3.476 -10.436 7.126 1.00 90.75 91 ASP A O 1
ATOM 714 N N . LEU A 1 92 ? -3.072 -8.378 6.323 1.00 89.50 92 LEU A N 1
ATOM 715 C CA . LEU A 1 92 ? -2.636 -8.741 4.986 1.00 89.50 92 LEU A CA 1
ATOM 716 C C . LEU A 1 92 ? -1.207 -8.248 4.770 1.00 89.50 92 LEU A C 1
ATOM 718 O O . LEU A 1 92 ? -0.947 -7.046 4.800 1.00 89.50 92 LEU A O 1
ATOM 722 N N . HIS A 1 93 ? -0.296 -9.178 4.503 1.00 90.38 93 HIS A N 1
ATOM 723 C CA . HIS A 1 93 ? 1.053 -8.845 4.067 1.00 90.38 93 HIS A CA 1
ATOM 724 C C . HIS A 1 93 ? 1.077 -8.634 2.553 1.00 90.38 93 HIS A C 1
ATOM 726 O O . HIS A 1 93 ? 0.600 -9.478 1.793 1.00 90.38 93 HIS A O 1
ATOM 732 N N . VAL A 1 94 ? 1.636 -7.510 2.121 1.00 86.75 94 VAL A N 1
ATOM 733 C CA . VAL A 1 94 ? 1.733 -7.118 0.718 1.00 86.75 94 VAL A CA 1
ATOM 734 C C . VAL A 1 94 ? 3.167 -6.729 0.405 1.00 86.75 94 VAL A C 1
ATOM 736 O O . VAL A 1 94 ? 3.696 -5.794 0.993 1.00 86.75 94 VAL A O 1
ATOM 739 N N . GLU A 1 95 ? 3.776 -7.401 -0.562 1.00 87.56 95 GLU A N 1
ATOM 740 C CA . GLU A 1 95 ? 5.041 -6.964 -1.149 1.00 87.56 95 GLU A CA 1
ATOM 741 C C . GLU A 1 95 ? 4.760 -6.115 -2.392 1.00 87.56 95 GLU A C 1
ATOM 743 O O . GLU A 1 95 ? 3.936 -6.484 -3.236 1.00 87.56 95 GLU A O 1
ATOM 748 N N . VAL A 1 96 ? 5.426 -4.965 -2.474 1.00 84.25 96 VAL A N 1
ATOM 749 C CA . VAL A 1 96 ? 5.404 -4.040 -3.618 1.00 84.25 96 VAL A CA 1
ATOM 750 C C . VAL A 1 96 ? 6.830 -3.754 -4.071 1.00 84.25 96 VAL A C 1
ATOM 752 O O . VAL A 1 96 ? 7.761 -3.854 -3.267 1.00 84.25 96 VAL A O 1
ATOM 755 N N . GLU A 1 97 ? 7.020 -3.400 -5.339 1.00 83.94 97 GLU A N 1
ATOM 756 C CA . GLU A 1 97 ? 8.335 -2.974 -5.829 1.00 83.94 97 GLU A CA 1
ATOM 757 C C . GLU A 1 97 ? 8.722 -1.636 -5.184 1.00 83.94 97 GLU A C 1
ATOM 759 O O . GLU A 1 97 ? 7.862 -0.844 -4.795 1.00 83.94 97 GLU A O 1
ATOM 764 N N . ALA A 1 98 ? 10.019 -1.376 -5.011 1.00 78.50 98 ALA A N 1
ATOM 765 C CA . ALA A 1 98 ? 10.488 -0.136 -4.387 1.00 78.50 98 ALA A CA 1
ATOM 766 C C . ALA A 1 98 ? 9.975 1.129 -5.110 1.00 78.50 98 ALA A C 1
ATOM 768 O O . ALA A 1 98 ? 9.694 2.141 -4.462 1.00 78.50 98 ALA A O 1
ATOM 769 N N . ASP A 1 99 ? 9.810 1.054 -6.433 1.00 78.94 99 ASP A N 1
ATOM 770 C CA . ASP A 1 99 ? 9.310 2.120 -7.301 1.00 78.94 99 ASP A CA 1
ATOM 771 C C . ASP A 1 99 ? 7.779 2.164 -7.455 1.00 78.94 99 ASP A C 1
ATOM 773 O O . ASP A 1 99 ? 7.260 3.079 -8.104 1.00 78.94 99 ASP A O 1
ATOM 777 N N . ASP A 1 100 ? 7.034 1.242 -6.834 1.00 81.31 100 ASP A N 1
ATOM 778 C CA . ASP A 1 100 ? 5.573 1.258 -6.898 1.00 81.31 100 ASP A CA 1
ATOM 779 C C . ASP A 1 100 ? 4.982 2.492 -6.185 1.00 81.31 100 ASP A C 1
ATOM 781 O O . ASP A 1 100 ? 5.397 2.890 -5.091 1.00 81.31 100 ASP A O 1
ATOM 785 N N . GLU A 1 101 ? 3.958 3.095 -6.804 1.00 80.56 101 GLU A N 1
ATOM 786 C CA . GLU A 1 101 ? 3.239 4.250 -6.250 1.00 80.56 101 GLU A CA 1
ATOM 787 C C . GLU A 1 101 ? 2.276 3.795 -5.142 1.00 80.56 101 GLU A C 1
ATOM 789 O O . GLU A 1 101 ? 1.361 2.994 -5.357 1.00 80.56 101 GLU A O 1
ATOM 794 N N . VAL A 1 102 ? 2.432 4.377 -3.956 1.00 84.56 102 VAL A N 1
ATOM 795 C CA . VAL A 1 102 ? 1.547 4.191 -2.809 1.00 84.56 102 VAL A CA 1
ATOM 796 C C . VAL A 1 102 ? 0.897 5.523 -2.446 1.00 84.56 102 VAL A C 1
ATOM 798 O O . VAL A 1 102 ? 1.541 6.544 -2.195 1.00 84.56 102 VAL A O 1
ATOM 801 N N . GLU A 1 103 ? -0.433 5.531 -2.409 1.00 86.12 103 GLU A N 1
ATOM 802 C CA . GLU A 1 103 ? -1.208 6.705 -2.022 1.00 86.12 103 GLU A CA 1
ATOM 803 C C . GLU A 1 103 ? -1.493 6.663 -0.518 1.00 86.12 103 GLU A C 1
ATOM 805 O O . GLU A 1 103 ? -2.251 5.813 -0.040 1.00 86.12 103 GLU A O 1
ATOM 810 N N . VAL A 1 104 ? -0.936 7.615 0.235 1.00 85.31 104 VAL A N 1
ATOM 811 C CA . VAL A 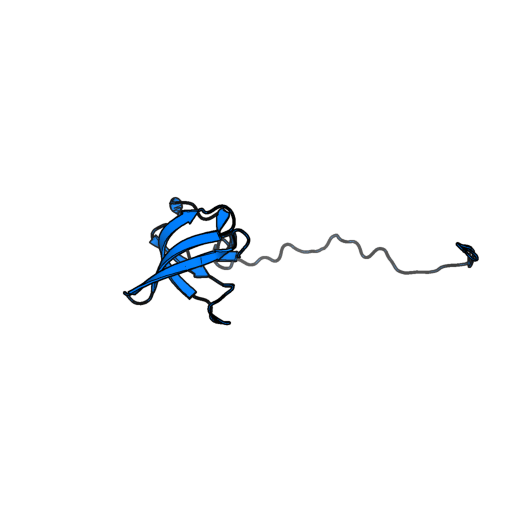1 104 ? -1.250 7.772 1.658 1.00 85.31 104 VAL A CA 1
ATOM 812 C C . VAL A 1 104 ? -2.484 8.658 1.811 1.00 85.31 104 VAL A C 1
ATOM 814 O O . VAL A 1 104 ? -2.492 9.851 1.493 1.00 85.31 104 VAL A O 1
ATOM 817 N N . LEU A 1 105 ? -3.554 8.062 2.325 1.00 84.00 105 LEU A N 1
ATOM 818 C CA . LEU A 1 105 ? -4.806 8.722 2.660 1.00 84.00 105 LEU A CA 1
ATOM 819 C C . LEU A 1 105 ? -4.710 9.188 4.113 1.00 84.00 105 LEU A C 1
ATOM 821 O O . LEU A 1 105 ? -5.178 8.518 5.034 1.00 84.00 105 LEU A O 1
ATOM 825 N N . THR A 1 106 ? -4.082 10.345 4.327 1.00 70.19 106 THR A N 1
ATOM 826 C CA . THR A 1 106 ? -4.105 11.004 5.634 1.00 70.19 106 THR A CA 1
ATOM 827 C C . THR A 1 106 ? -5.562 11.268 6.009 1.00 70.19 106 THR A C 1
ATOM 829 O O . THR A 1 106 ? -6.292 11.949 5.282 1.00 70.19 106 THR A O 1
ATOM 832 N N . SER A 1 107 ? -6.004 10.681 7.122 1.00 55.84 107 SER A N 1
ATOM 833 C CA . SER A 1 107 ? -7.318 10.943 7.704 1.00 55.84 107 SER A CA 1
ATOM 834 C C . SER A 1 107 ? -7.380 12.421 8.079 1.00 55.84 107 SER A C 1
ATOM 836 O O . SER A 1 107 ? -6.843 12.836 9.100 1.00 55.84 107 SER A O 1
ATOM 838 N N . GLY A 1 108 ? -7.973 13.233 7.205 1.00 49.72 108 GLY A N 1
ATOM 839 C CA . GLY A 1 108 ? -8.305 14.612 7.527 1.00 49.72 108 GLY A CA 1
ATOM 840 C C . GLY A 1 108 ? -9.339 14.617 8.644 1.00 49.72 108 GLY A C 1
ATOM 841 O O . GLY A 1 108 ? -10.417 14.044 8.468 1.00 49.72 10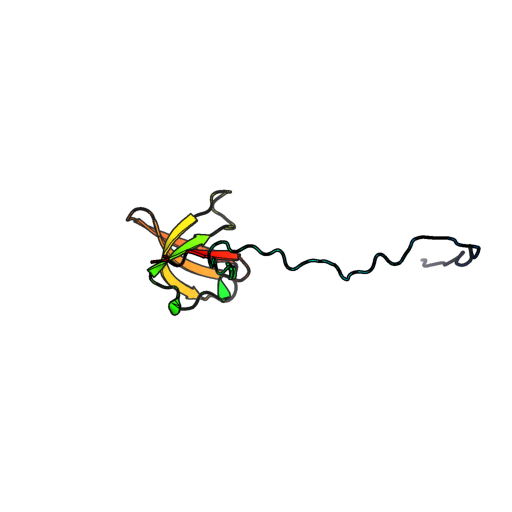8 GLY A O 1
ATOM 842 N N . GLY A 1 109 ? -8.981 15.231 9.770 1.00 35.78 109 GLY A N 1
ATOM 843 C CA . GLY A 1 109 ? -9.967 15.888 10.624 1.00 35.78 109 GLY A CA 1
ATOM 844 C C . GLY A 1 109 ? -10.633 17.045 9.890 1.00 35.78 109 GLY A C 1
ATOM 845 O O . GLY A 1 109 ? -10.026 17.563 8.919 1.00 35.78 109 GLY A O 1
#

Mean predicted aligned error: 16.41 Å

Organism: Kineococcus radiotolerans (strain ATCC BAA-149 / DSM 14245 / SRS30216) (NCBI:txid266940)